Protein AF-A0A7J2T735-F1 (afdb_monomer_lite)

Secondary structure (DSSP, 8-state):
------------------GGGTHHHHHHHHHHTT--TTS-HHHHHHHHHHTT-HHHHTT----

Foldseek 3Di:
DDDDDDDDPPPDPPPQPADPCNLQQLLVVVVVVPDDPPDDSVVSSVVCVVVVVVVSVVSRDHD

Structure (mmCIF, N/CA/C/O backbone):
data_AF-A0A7J2T735-F1
#
_entry.id   AF-A0A7J2T735-F1
#
loop_
_atom_site.group_PDB
_atom_site.id
_atom_site.type_symbol
_atom_site.label_atom_id
_atom_site.label_alt_id
_atom_site.label_comp_id
_atom_site.label_asym_id
_atom_site.label_entity_id
_atom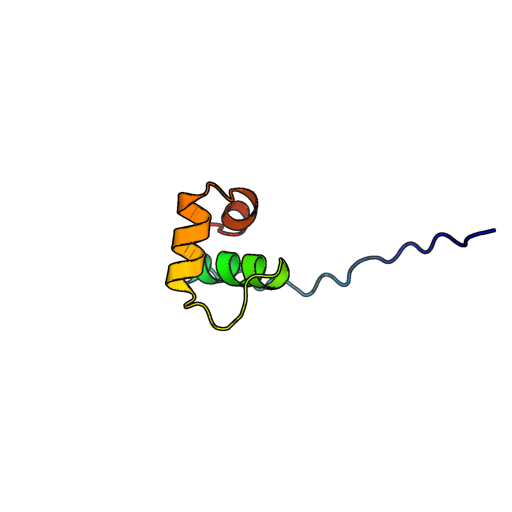_site.label_seq_id
_atom_site.pdbx_PDB_ins_code
_atom_site.Cartn_x
_atom_site.Cartn_y
_atom_site.Cartn_z
_atom_site.occupancy
_atom_site.B_iso_or_equiv
_atom_site.auth_seq_id
_atom_site.auth_comp_id
_atom_site.auth_asym_id
_atom_site.auth_atom_id
_atom_site.pdbx_PDB_model_num
ATOM 1 N N . MET A 1 1 ? 28.812 -29.195 -12.809 1.00 49.19 1 MET A N 1
ATOM 2 C CA . MET A 1 1 ? 28.039 -29.338 -11.556 1.00 49.19 1 MET A CA 1
ATOM 3 C C . MET A 1 1 ? 27.679 -27.948 -11.073 1.00 49.19 1 MET A C 1
ATOM 5 O O . MET A 1 1 ? 28.587 -27.145 -10.912 1.00 49.19 1 MET A O 1
ATOM 9 N N . HIS A 1 2 ? 26.396 -27.630 -10.922 1.00 65.69 2 HIS A N 1
ATOM 10 C CA . HIS A 1 2 ? 25.977 -26.377 -10.293 1.00 65.69 2 HIS A CA 1
ATOM 11 C C . HIS A 1 2 ? 25.659 -26.662 -8.828 1.00 65.69 2 HIS A C 1
ATOM 13 O O . HIS A 1 2 ? 24.909 -27.587 -8.525 1.00 65.69 2 HIS A O 1
ATOM 19 N N . GLU A 1 3 ? 26.305 -25.921 -7.934 1.00 75.00 3 GLU A N 1
ATOM 20 C CA . GLU A 1 3 ? 26.107 -26.025 -6.493 1.00 75.00 3 GLU A CA 1
ATOM 21 C C . GLU A 1 3 ? 24.795 -25.312 -6.134 1.00 75.00 3 GLU A C 1
ATOM 23 O O . GLU A 1 3 ? 24.658 -24.105 -6.337 1.00 75.00 3 GLU A O 1
ATOM 28 N N . ILE A 1 4 ? 23.802 -26.057 -5.647 1.00 75.56 4 ILE A N 1
ATOM 29 C CA . ILE A 1 4 ? 22.550 -25.472 -5.158 1.00 75.56 4 ILE A CA 1
ATOM 30 C C . ILE A 1 4 ? 22.820 -24.910 -3.759 1.00 75.56 4 ILE A C 1
ATOM 32 O O . ILE A 1 4 ? 23.053 -25.668 -2.820 1.00 75.56 4 ILE A O 1
ATOM 36 N N . ARG A 1 5 ? 22.776 -23.581 -3.607 1.00 74.44 5 ARG A N 1
ATOM 37 C CA . ARG A 1 5 ? 22.854 -22.911 -2.301 1.00 74.44 5 ARG A CA 1
ATOM 38 C C . ARG A 1 5 ? 21.456 -22.611 -1.770 1.00 74.44 5 ARG A C 1
ATOM 40 O O . ARG A 1 5 ? 20.714 -21.841 -2.371 1.00 74.44 5 ARG A O 1
ATOM 47 N N . ILE A 1 6 ? 21.122 -23.178 -0.613 1.00 71.62 6 ILE A N 1
ATOM 48 C CA . ILE A 1 6 ? 19.922 -22.800 0.141 1.00 71.62 6 ILE A CA 1
ATOM 49 C C . ILE A 1 6 ? 20.235 -21.502 0.887 1.00 71.62 6 ILE A C 1
ATOM 51 O O . ILE A 1 6 ? 20.923 -21.514 1.906 1.00 71.62 6 ILE A O 1
ATOM 55 N N . VAL A 1 7 ? 19.734 -20.380 0.376 1.00 74.75 7 VAL A N 1
ATOM 56 C CA . VAL A 1 7 ? 19.783 -19.090 1.071 1.00 74.75 7 VAL A CA 1
ATOM 57 C C . VAL A 1 7 ? 18.473 -18.937 1.835 1.00 74.75 7 VAL A C 1
ATOM 59 O O . VAL A 1 7 ? 17.414 -18.808 1.226 1.00 74.75 7 VAL A O 1
ATOM 62 N N . LYS A 1 8 ? 18.518 -18.983 3.171 1.00 51.75 8 LYS A N 1
ATOM 63 C CA . LYS A 1 8 ? 17.360 -18.562 3.969 1.00 51.75 8 LYS A CA 1
ATOM 64 C C . LYS A 1 8 ? 17.265 -17.037 3.868 1.00 51.75 8 LYS A C 1
ATOM 66 O O . LYS A 1 8 ? 18.267 -16.386 4.167 1.00 51.75 8 LYS A O 1
ATOM 71 N N . PRO A 1 9 ? 16.125 -16.463 3.445 1.00 52.34 9 PRO A N 1
ATOM 72 C CA . PRO A 1 9 ? 15.964 -15.021 3.472 1.00 52.34 9 PRO A CA 1
ATOM 73 C C . PRO A 1 9 ? 16.095 -14.548 4.918 1.00 52.34 9 PRO A C 1
ATOM 75 O O . PRO A 1 9 ? 15.555 -15.160 5.842 1.00 52.34 9 PRO A O 1
ATOM 78 N N . GLU A 1 10 ? 16.849 -13.475 5.112 1.00 51.28 10 GLU A N 1
ATOM 79 C CA . GLU A 1 10 ? 16.888 -12.782 6.388 1.00 51.28 10 GLU A CA 1
ATOM 80 C C . GLU A 1 10 ? 15.500 -12.167 6.604 1.00 51.28 10 GLU A C 1
ATOM 82 O O . GLU A 1 10 ? 15.123 -11.202 5.937 1.00 51.28 10 GLU A O 1
ATOM 87 N N . ILE A 1 11 ? 14.698 -12.779 7.481 1.00 49.22 11 ILE A N 1
ATOM 88 C CA . ILE A 1 11 ? 13.399 -12.233 7.873 1.00 49.22 11 ILE A CA 1
ATOM 89 C C . ILE A 1 11 ? 13.702 -11.028 8.757 1.00 49.22 11 ILE A C 1
ATOM 91 O O . ILE A 1 11 ? 13.878 -11.151 9.968 1.00 49.22 11 ILE A O 1
ATOM 95 N N . ARG A 1 12 ? 13.812 -9.852 8.135 1.00 47.59 12 ARG A N 1
ATOM 96 C CA . ARG A 1 12 ? 13.754 -8.588 8.864 1.00 47.59 12 ARG A CA 1
ATOM 97 C C . ARG A 1 12 ? 12.396 -8.558 9.541 1.00 47.59 12 ARG A C 1
ATOM 99 O O . ARG A 1 12 ? 11.388 -8.776 8.877 1.00 47.59 12 ARG A O 1
ATOM 106 N N . ASN A 1 13 ? 12.395 -8.395 10.861 1.00 42.03 13 ASN A N 1
ATOM 107 C CA . ASN A 1 13 ? 11.178 -8.332 11.657 1.00 42.03 13 ASN A CA 1
ATOM 108 C C . ASN A 1 13 ? 10.203 -7.373 10.969 1.00 42.03 13 ASN A C 1
ATOM 110 O O . ASN A 1 13 ? 10.472 -6.176 10.917 1.00 42.03 13 ASN A O 1
ATOM 114 N N . PHE A 1 14 ? 9.123 -7.910 10.398 1.00 51.50 14 PHE A N 1
ATOM 115 C CA . PHE A 1 14 ? 8.021 -7.100 9.904 1.00 51.50 14 PHE A CA 1
ATOM 116 C C . PHE A 1 14 ? 7.457 -6.390 11.128 1.00 51.50 14 PHE A C 1
ATOM 118 O O . PHE A 1 14 ? 6.805 -7.008 11.975 1.00 51.50 14 PHE A O 1
ATOM 125 N N . GLU A 1 15 ? 7.789 -5.114 11.281 1.00 51.81 15 GLU A N 1
ATOM 126 C CA . GLU A 1 15 ? 7.128 -4.276 12.259 1.00 51.81 15 GLU A CA 1
ATOM 127 C C . GLU A 1 15 ? 5.697 -4.107 11.754 1.00 51.81 15 GLU A C 1
ATOM 129 O O . GLU A 1 15 ? 5.436 -3.383 10.804 1.00 51.81 15 GLU A O 1
ATOM 134 N N . LEU A 1 16 ? 4.776 -4.888 12.320 1.00 54.94 16 LEU A N 1
ATOM 135 C CA . LEU A 1 16 ? 3.361 -4.818 11.978 1.00 54.94 16 LEU A CA 1
ATOM 136 C C . LEU A 1 16 ? 2.861 -3.403 12.278 1.00 54.94 16 LEU A C 1
ATOM 138 O O . LEU A 1 16 ? 2.571 -3.087 13.437 1.00 54.94 16 LEU A O 1
ATOM 142 N N . VAL A 1 17 ? 2.732 -2.570 11.246 1.00 57.75 17 VAL A N 1
ATOM 143 C CA . VAL A 1 17 ? 2.038 -1.288 11.351 1.00 57.75 17 VAL A CA 1
ATOM 144 C C . VAL A 1 17 ? 0.566 -1.600 11.604 1.00 57.75 17 VAL A C 1
ATOM 146 O O . VAL A 1 17 ? -0.149 -2.110 10.745 1.00 57.75 17 VAL A O 1
ATOM 149 N N . LYS A 1 18 ? 0.125 -1.360 12.840 1.00 60.75 18 LYS A N 1
ATOM 150 C CA . LYS A 1 18 ? -1.260 -1.557 13.285 1.00 60.75 18 LYS A CA 1
ATOM 151 C C . LYS A 1 18 ? -2.012 -0.230 13.256 1.00 60.75 18 LYS A C 1
ATOM 153 O O . LYS A 1 18 ? -1.413 0.833 13.389 1.00 60.75 18 LYS A O 1
ATOM 158 N N . GLY A 1 19 ? -3.339 -0.305 13.183 1.00 67.81 19 GLY A N 1
ATOM 159 C CA . GLY A 1 19 ? -4.210 0.869 13.265 1.00 67.81 19 GLY A CA 1
ATOM 160 C C . GLY A 1 19 ? -4.355 1.606 11.934 1.00 67.81 19 GLY A C 1
ATOM 161 O O . GLY A 1 19 ? -4.238 1.000 10.871 1.00 67.81 19 GLY A O 1
ATOM 162 N N . GLU A 1 20 ? -4.636 2.909 11.992 1.00 75.69 20 GLU A N 1
ATOM 163 C CA . GLU A 1 20 ? -5.027 3.730 10.831 1.00 75.69 20 GLU A CA 1
ATOM 164 C C . GLU A 1 20 ? -3.975 3.789 9.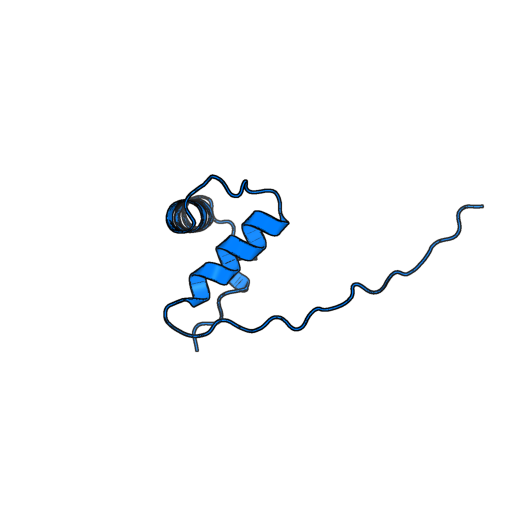713 1.00 75.69 20 GLU A C 1
ATOM 166 O O . GLU A 1 20 ? -4.320 4.067 8.570 1.00 75.69 20 GLU A O 1
ATOM 171 N N . GLU A 1 21 ? -2.712 3.471 10.007 1.00 81.38 21 GLU A N 1
ATOM 172 C CA . GLU A 1 21 ? -1.605 3.499 9.042 1.00 81.38 21 GLU A CA 1
ATOM 173 C C . GLU A 1 21 ? -1.260 2.122 8.448 1.00 81.38 21 GLU A C 1
ATOM 175 O O . GLU A 1 21 ? -0.330 2.016 7.651 1.00 81.38 21 GLU A O 1
ATOM 180 N N . ALA A 1 22 ? -2.004 1.059 8.780 1.00 79.44 22 ALA A N 1
ATOM 181 C CA . ALA A 1 22 ? -1.718 -0.303 8.309 1.00 79.44 22 ALA A CA 1
ATOM 182 C C . ALA A 1 22 ? -1.711 -0.435 6.771 1.00 79.44 22 ALA A C 1
ATOM 184 O O . ALA A 1 22 ? -1.042 -1.299 6.209 1.00 79.44 22 ALA A O 1
ATOM 185 N N . TRP A 1 23 ? -2.407 0.462 6.067 1.00 84.12 23 TRP A N 1
ATOM 186 C CA . TRP A 1 23 ? -2.403 0.527 4.604 1.00 84.12 23 TRP A CA 1
ATOM 187 C C . TRP A 1 23 ? -1.021 0.863 4.012 1.00 84.12 23 TRP A C 1
ATOM 189 O O . TRP A 1 23 ? -0.767 0.542 2.849 1.00 84.12 23 TRP A O 1
ATOM 199 N N . ARG A 1 24 ? -0.102 1.462 4.785 1.00 86.44 24 ARG A N 1
ATOM 200 C CA . ARG A 1 24 ? 1.261 1.768 4.318 1.00 86.44 24 ARG A CA 1
ATOM 201 C C . ARG A 1 24 ? 2.108 0.521 4.084 1.00 86.44 24 ARG A C 1
ATOM 203 O O . ARG A 1 24 ? 2.955 0.539 3.195 1.00 86.44 24 ARG A O 1
ATOM 210 N N . GLU A 1 25 ? 1.842 -0.577 4.791 1.00 84.25 25 GLU A N 1
ATOM 211 C CA . GLU A 1 25 ? 2.531 -1.859 4.562 1.00 84.25 25 GLU A CA 1
ATOM 212 C C . GLU A 1 25 ? 2.236 -2.429 3.172 1.00 84.25 25 GLU A C 1
ATOM 214 O O . GLU A 1 25 ? 3.117 -2.975 2.508 1.00 84.25 25 GLU A O 1
ATOM 219 N N . VAL A 1 26 ? 1.018 -2.215 2.668 1.00 84.25 26 VAL A N 1
ATOM 220 C CA . VAL A 1 26 ? 0.644 -2.579 1.292 1.00 84.25 26 VAL A CA 1
ATOM 221 C C . VAL A 1 26 ? 1.487 -1.803 0.287 1.00 84.25 26 VAL A C 1
ATOM 223 O O . VAL A 1 26 ? 1.977 -2.368 -0.689 1.00 84.25 26 VAL A O 1
ATOM 226 N N . VAL A 1 27 ? 1.691 -0.505 0.530 1.00 88.12 27 VAL A N 1
ATOM 227 C CA . VAL A 1 27 ? 2.511 0.359 -0.331 1.00 88.12 27 VAL A CA 1
ATOM 228 C C . VAL A 1 27 ? 3.982 -0.044 -0.266 1.00 88.12 27 VAL A C 1
ATOM 230 O O . VAL A 1 27 ? 4.648 -0.096 -1.299 1.00 88.12 27 VAL A O 1
ATOM 233 N N . TYR A 1 28 ? 4.488 -0.375 0.920 1.00 86.25 28 TYR A N 1
ATOM 234 C CA . TYR A 1 28 ? 5.838 -0.901 1.088 1.00 86.25 28 TYR A CA 1
ATOM 235 C C . TYR A 1 28 ? 6.036 -2.208 0.301 1.00 86.25 28 TYR A C 1
ATOM 237 O O . TYR A 1 28 ? 6.961 -2.306 -0.506 1.00 86.25 28 TYR A O 1
ATOM 245 N N . SER A 1 29 ? 5.122 -3.170 0.446 1.00 83.75 29 SER A N 1
ATOM 246 C CA . SER A 1 29 ? 5.142 -4.440 -0.296 1.00 83.75 29 SER A CA 1
ATOM 247 C C . SER A 1 29 ? 5.073 -4.225 -1.817 1.00 83.75 29 SER A C 1
ATOM 249 O O . SER A 1 29 ? 5.841 -4.810 -2.589 1.00 83.75 29 SER A O 1
ATOM 251 N N . ALA A 1 30 ? 4.229 -3.291 -2.261 1.00 86.69 30 ALA A N 1
ATOM 252 C CA . ALA A 1 30 ? 4.142 -2.874 -3.656 1.00 86.69 30 ALA A CA 1
ATOM 253 C C . ALA A 1 30 ? 5.468 -2.300 -4.193 1.00 86.69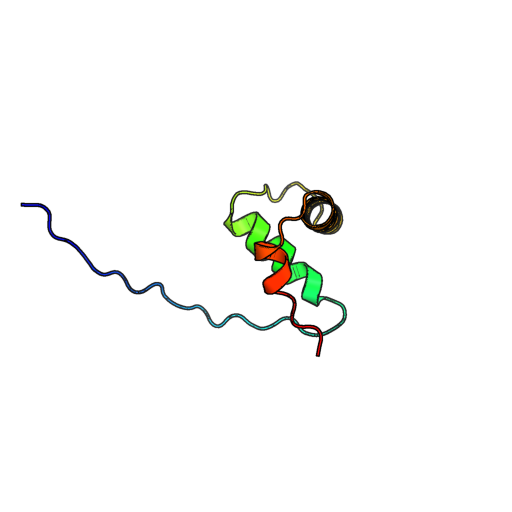 30 ALA A C 1
ATOM 255 O O . ALA A 1 30 ? 5.895 -2.651 -5.295 1.00 86.69 30 ALA A O 1
ATOM 256 N N . ARG A 1 31 ? 6.151 -1.450 -3.416 1.00 89.94 31 ARG A N 1
ATOM 257 C CA . ARG A 1 31 ? 7.463 -0.884 -3.779 1.00 89.94 31 ARG A CA 1
ATOM 258 C C . ARG A 1 31 ? 8.543 -1.954 -3.864 1.00 89.94 31 ARG A C 1
ATOM 260 O O . ARG A 1 31 ? 9.289 -1.982 -4.839 1.00 89.94 31 ARG A O 1
ATOM 267 N N . MET A 1 32 ? 8.568 -2.887 -2.911 1.00 85.69 32 MET A N 1
ATOM 268 C CA . MET A 1 32 ? 9.463 -4.052 -2.950 1.00 85.69 32 MET A CA 1
ATOM 269 C C . MET A 1 32 ? 9.256 -4.907 -4.209 1.00 85.69 32 MET A C 1
ATOM 271 O O . MET A 1 32 ? 10.192 -5.544 -4.686 1.00 85.69 32 MET A O 1
ATOM 275 N N . SER A 1 33 ? 8.046 -4.876 -4.770 1.00 84.25 33 SER A N 1
ATOM 276 C CA . SER A 1 33 ? 7.671 -5.576 -6.003 1.00 84.25 33 SER A CA 1
ATOM 277 C C . SER A 1 33 ? 7.898 -4.755 -7.283 1.00 84.25 33 SER A C 1
ATOM 279 O O . SER A 1 33 ? 7.586 -5.231 -8.373 1.00 84.25 33 SER A O 1
ATOM 281 N N . GLY A 1 34 ? 8.451 -3.538 -7.181 1.00 88.75 34 GLY A N 1
ATOM 282 C CA . GLY A 1 34 ? 8.865 -2.720 -8.326 1.00 88.75 34 GLY A CA 1
ATOM 283 C C . GLY A 1 34 ? 8.030 -1.465 -8.596 1.00 88.75 34 GLY A C 1
ATOM 284 O O . GLY A 1 34 ? 8.244 -0.816 -9.619 1.00 88.75 34 GLY A O 1
ATOM 285 N N . VAL A 1 35 ? 7.095 -1.087 -7.716 1.00 89.56 35 VAL A N 1
ATOM 286 C CA . VAL A 1 35 ? 6.389 0.200 -7.852 1.00 89.56 35 VAL A CA 1
ATOM 287 C C . VAL A 1 35 ? 7.355 1.371 -7.584 1.00 89.56 35 VAL A C 1
ATOM 289 O O . VAL A 1 35 ? 7.989 1.392 -6.528 1.00 89.56 35 VAL A O 1
ATOM 292 N N . PRO A 1 36 ? 7.466 2.369 -8.487 1.00 92.75 36 PRO A N 1
ATOM 293 C CA . PRO A 1 36 ? 8.379 3.500 -8.310 1.00 92.75 36 PRO A CA 1
ATOM 294 C C . PRO A 1 36 ? 8.055 4.386 -7.099 1.00 92.75 36 PRO A C 1
ATOM 296 O O . PRO A 1 36 ? 6.892 4.677 -6.818 1.00 92.75 36 PRO A O 1
ATOM 299 N N . GLU A 1 37 ? 9.091 4.925 -6.448 1.00 91.56 37 GLU A N 1
ATOM 300 C CA . GLU A 1 37 ? 8.945 5.831 -5.293 1.00 91.56 37 GLU A CA 1
ATOM 301 C C . GLU A 1 37 ? 8.300 7.182 -5.636 1.00 91.56 37 GLU A C 1
ATOM 303 O O . GLU A 1 37 ? 7.735 7.832 -4.762 1.00 91.56 37 GLU A O 1
ATOM 308 N N . GLY A 1 38 ? 8.333 7.592 -6.909 1.00 95.06 38 GLY A N 1
ATOM 309 C CA . GLY A 1 38 ? 7.739 8.852 -7.369 1.00 95.06 38 GLY A CA 1
ATOM 310 C C . GLY A 1 38 ? 6.205 8.876 -7.387 1.00 95.06 38 GLY A C 1
ATOM 311 O O . GLY A 1 38 ? 5.624 9.926 -7.655 1.00 95.06 38 GLY A O 1
ATOM 312 N N . ILE A 1 39 ? 5.538 7.746 -7.127 1.00 94.25 39 ILE A N 1
ATOM 313 C CA . ILE A 1 39 ? 4.074 7.665 -7.079 1.00 94.25 39 ILE A CA 1
ATOM 314 C C . ILE A 1 39 ? 3.599 7.896 -5.632 1.00 94.25 39 ILE A C 1
ATOM 316 O O . ILE A 1 39 ? 4.091 7.222 -4.721 1.00 94.25 39 ILE A O 1
ATOM 320 N N . PRO A 1 40 ? 2.625 8.800 -5.393 1.00 95.62 40 PRO A N 1
ATOM 321 C CA . PRO A 1 40 ? 2.079 9.031 -4.058 1.00 95.62 40 PRO A CA 1
ATOM 322 C C . PRO A 1 40 ? 1.502 7.757 -3.430 1.00 95.62 40 PRO A C 1
ATOM 324 O O . PRO A 1 40 ? 0.751 7.023 -4.071 1.00 95.62 40 PRO A O 1
ATOM 327 N N . GLU A 1 41 ? 1.786 7.528 -2.149 1.00 93.19 41 GLU A N 1
ATOM 328 C CA . GLU A 1 41 ? 1.436 6.285 -1.441 1.00 93.19 41 GLU A CA 1
ATOM 329 C C . GLU A 1 41 ? -0.063 5.973 -1.487 1.00 93.19 41 GLU A C 1
ATOM 331 O O . GLU A 1 41 ? -0.460 4.843 -1.768 1.00 93.19 41 GLU A O 1
ATOM 336 N N . G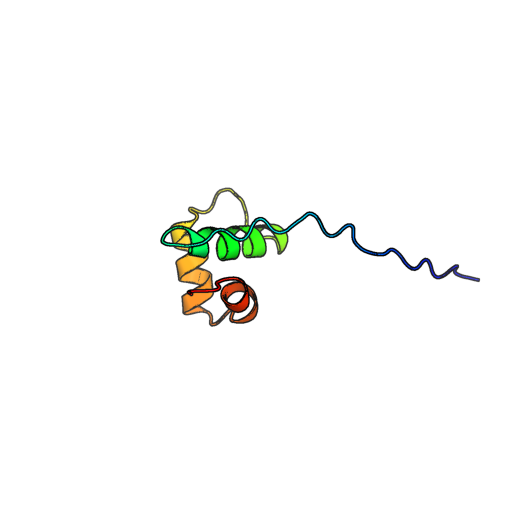LY A 1 42 ? -0.907 6.989 -1.290 1.00 90.88 42 GLY A N 1
ATOM 337 C CA . GLY A 1 42 ? -2.357 6.827 -1.371 1.00 90.88 42 GLY A CA 1
ATOM 338 C C . GLY A 1 42 ? -2.848 6.421 -2.765 1.00 90.88 42 GLY A C 1
ATOM 339 O O . GLY A 1 42 ? -3.826 5.686 -2.875 1.00 90.88 42 GLY A O 1
ATOM 340 N N . GLU A 1 43 ? -2.171 6.849 -3.834 1.00 94.19 43 GLU A N 1
ATOM 341 C CA . GLU A 1 43 ? -2.493 6.413 -5.199 1.00 94.19 43 GLU A CA 1
ATOM 342 C C . GLU A 1 43 ? -2.040 4.974 -5.446 1.00 94.19 43 GLU A C 1
ATOM 344 O O . GLU A 1 43 ? -2.788 4.197 -6.039 1.00 94.19 43 GLU A O 1
ATOM 349 N N . VAL A 1 44 ? -0.877 4.579 -4.916 1.00 92.69 44 VAL A N 1
ATOM 350 C CA . VAL A 1 44 ? -0.426 3.179 -4.951 1.00 92.69 44 VAL A CA 1
ATOM 351 C C . VAL A 1 44 ? -1.433 2.280 -4.238 1.00 92.69 44 VAL A C 1
ATOM 353 O O . VAL A 1 44 ? -1.868 1.284 -4.807 1.00 92.69 44 VAL A O 1
ATOM 356 N N . PHE A 1 45 ? -1.872 2.648 -3.033 1.00 89.38 45 PHE A N 1
ATOM 357 C CA . PHE A 1 45 ? -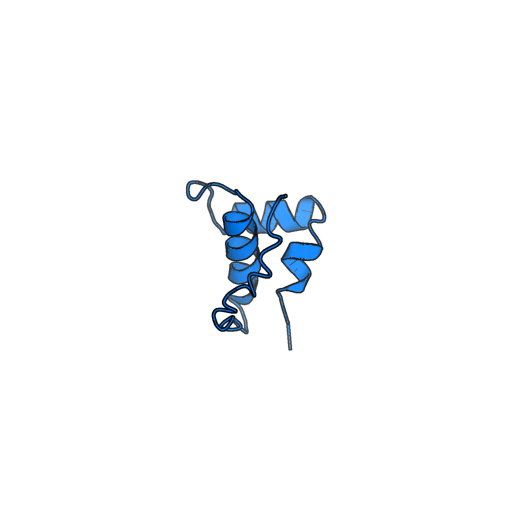2.851 1.860 -2.286 1.00 89.38 45 PHE A CA 1
ATOM 358 C C . PHE A 1 45 ? -4.186 1.732 -3.034 1.00 89.38 45 PHE A C 1
ATOM 360 O O . PHE A 1 45 ? -4.691 0.625 -3.220 1.00 89.38 45 PHE A O 1
ATOM 367 N N . LYS A 1 46 ? -4.731 2.845 -3.551 1.00 90.12 46 LYS A N 1
ATOM 368 C CA . LYS A 1 46 ? -5.948 2.821 -4.383 1.00 90.12 46 LYS A CA 1
ATOM 369 C C . LYS A 1 46 ? -5.776 1.934 -5.611 1.00 90.12 46 LYS A C 1
ATOM 371 O O . LYS A 1 46 ? -6.706 1.216 -5.970 1.00 90.12 46 LYS A O 1
ATOM 376 N N . MET A 1 47 ? -4.620 1.996 -6.269 1.00 90.50 47 MET A N 1
ATOM 377 C CA . MET A 1 47 ? -4.307 1.158 -7.422 1.00 90.50 47 MET A CA 1
ATOM 378 C C . MET A 1 47 ? -4.305 -0.326 -7.039 1.00 90.50 47 MET A C 1
ATOM 380 O O . MET A 1 47 ? -4.898 -1.118 -7.768 1.00 90.50 47 MET A O 1
ATOM 384 N N . MET A 1 48 ? -3.713 -0.696 -5.900 1.00 88.06 48 MET A N 1
ATOM 385 C CA . MET A 1 48 ? -3.697 -2.083 -5.417 1.00 88.06 48 MET A CA 1
ATOM 386 C C . MET A 1 48 ? -5.108 -2.612 -5.154 1.00 88.06 48 MET A C 1
ATOM 388 O O . MET A 1 48 ? -5.457 -3.684 -5.641 1.00 88.06 48 MET A O 1
ATOM 392 N N . VAL A 1 49 ? -5.947 -1.824 -4.474 1.00 84.00 49 VAL A N 1
ATOM 393 C CA . VAL A 1 49 ? -7.349 -2.186 -4.203 1.00 84.00 49 VAL A CA 1
ATOM 394 C C . VAL A 1 49 ? -8.160 -2.304 -5.497 1.00 84.00 49 VAL A C 1
ATOM 396 O O . VAL A 1 49 ? -8.897 -3.265 -5.680 1.00 84.00 49 VAL A O 1
ATOM 399 N N . ARG A 1 50 ? -8.024 -1.344 -6.421 1.00 87.31 50 ARG A N 1
ATOM 400 C CA . ARG A 1 50 ? -8.799 -1.317 -7.677 1.00 87.31 50 ARG A CA 1
ATOM 401 C C . ARG A 1 50 ? -8.491 -2.478 -8.615 1.00 87.31 50 ARG A C 1
ATOM 403 O O . ARG A 1 50 ? -9.364 -2.866 -9.381 1.00 87.31 50 ARG A O 1
ATOM 410 N N . ASN A 1 51 ? -7.257 -2.971 -8.591 1.00 87.25 51 ASN A N 1
ATOM 411 C CA . ASN A 1 51 ? -6.805 -4.049 -9.468 1.00 87.25 51 ASN A CA 1
ATOM 412 C C . ASN A 1 51 ? -6.797 -5.415 -8.768 1.00 87.25 51 ASN A C 1
ATOM 414 O O . ASN A 1 51 ? -6.225 -6.354 -9.308 1.00 87.25 51 ASN A O 1
ATOM 418 N N . ASP A 1 52 ? -7.412 -5.515 -7.585 1.00 81.00 52 ASP A N 1
ATOM 419 C CA . ASP A 1 52 ? -7.527 -6.757 -6.816 1.00 81.00 52 ASP A CA 1
ATOM 420 C C . ASP A 1 52 ? -6.173 -7.451 -6.578 1.00 81.00 52 ASP A C 1
ATOM 422 O O . ASP A 1 52 ? -6.025 -8.668 -6.691 1.00 81.00 52 ASP A O 1
ATOM 426 N N . TYR A 1 53 ? -5.144 -6.664 -6.235 1.00 81.56 53 TYR A N 1
ATOM 427 C CA . TYR A 1 53 ? -3.847 -7.187 -5.790 1.00 81.56 53 TYR A CA 1
ATOM 428 C C . TYR A 1 53 ? -3.956 -7.723 -4.354 1.00 81.56 53 TYR A C 1
ATOM 430 O O . TYR A 1 53 ? -3.321 -7.218 -3.425 1.00 81.56 53 TYR A O 1
ATOM 438 N N . GLY A 1 54 ? -4.787 -8.751 -4.170 1.00 70.12 54 GLY A N 1
ATOM 439 C CA . GLY A 1 54 ? -5.147 -9.317 -2.870 1.00 70.12 54 GLY A CA 1
ATOM 440 C C . GLY A 1 54 ? -3.943 -9.742 -2.034 1.00 70.12 54 GLY A C 1
ATOM 441 O O . GLY A 1 54 ? -3.909 -9.465 -0.839 1.00 70.12 54 GLY A O 1
ATOM 442 N N . SER A 1 55 ? -2.892 -10.276 -2.663 1.00 71.62 55 SER A N 1
ATOM 443 C CA . SER A 1 55 ? -1.663 -10.674 -1.964 1.00 71.62 55 SER A CA 1
ATOM 444 C C . SER A 1 55 ? -0.994 -9.518 -1.216 1.00 71.62 55 SER A C 1
ATOM 446 O O . SER A 1 55 ? -0.423 -9.729 -0.157 1.00 71.62 55 SER A O 1
ATOM 448 N N . ALA A 1 56 ? -1.072 -8.287 -1.736 1.00 69.81 56 ALA A N 1
ATOM 449 C CA . ALA A 1 56 ? -0.535 -7.109 -1.057 1.00 69.81 56 ALA A CA 1
ATOM 450 C C . ALA A 1 56 ? -1.44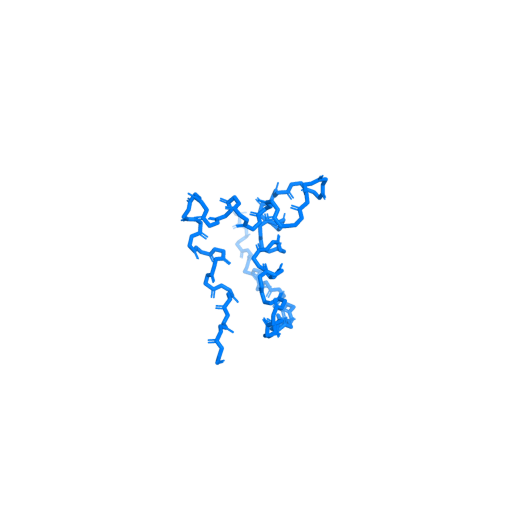4 -6.656 0.103 1.00 69.81 56 ALA A C 1
ATOM 452 O O . ALA A 1 56 ? -0.959 -6.096 1.083 1.00 69.81 56 ALA A O 1
ATOM 453 N N . LEU A 1 57 ? -2.751 -6.918 0.007 1.00 72.31 57 LEU A N 1
ATOM 454 C CA . LEU A 1 57 ? -3.753 -6.567 1.017 1.00 72.31 57 LEU A CA 1
ATOM 455 C C . LEU A 1 57 ? -3.774 -7.548 2.198 1.00 72.31 57 LEU A C 1
ATOM 457 O O . LEU A 1 57 ? -4.112 -7.143 3.305 1.00 72.31 57 LEU A O 1
ATOM 461 N N . GLU A 1 58 ? -3.352 -8.799 1.998 1.00 69.81 58 GLU A N 1
ATOM 462 C CA . GLU A 1 58 ? -3.208 -9.813 3.058 1.00 69.81 58 GLU A CA 1
ATOM 463 C C . GLU A 1 58 ? -2.216 -9.404 4.162 1.00 69.81 58 GLU A C 1
ATOM 465 O O . GLU A 1 58 ? -2.279 -9.910 5.282 1.00 69.81 58 GLU A O 1
ATOM 470 N N . HIS A 1 59 ? -1.329 -8.446 3.876 1.00 63.84 59 HIS A N 1
ATOM 471 C CA . HIS A 1 59 ? -0.420 -7.865 4.863 1.00 63.84 59 HIS A CA 1
ATOM 472 C C . HIS A 1 59 ? -1.132 -6.944 5.873 1.00 63.84 59 HIS A C 1
ATOM 474 O O . HIS A 1 59 ? -0.575 -6.651 6.933 1.00 63.84 59 HIS A O 1
ATOM 480 N N . VAL A 1 60 ? -2.358 -6.493 5.583 1.00 65.25 60 VAL A N 1
ATOM 481 C CA . VAL A 1 60 ? -3.141 -5.627 6.473 1.00 65.25 60 VAL A CA 1
ATOM 482 C C . VAL A 1 60 ? -3.929 -6.483 7.457 1.00 65.25 60 VAL A C 1
ATOM 484 O O . VAL A 1 60 ? -5.009 -6.987 7.159 1.00 65.25 60 VAL A O 1
ATOM 487 N N . ILE A 1 61 ? -3.416 -6.603 8.680 1.00 56.62 61 ILE A N 1
ATOM 488 C CA . ILE A 1 61 ? -4.148 -7.226 9.785 1.00 56.62 61 ILE A CA 1
ATOM 489 C C . ILE A 1 61 ? -4.916 -6.133 10.536 1.00 56.62 61 ILE A C 1
ATOM 491 O O . ILE A 1 61 ? -4.365 -5.470 11.418 1.00 56.62 61 ILE A O 1
ATOM 495 N N . ILE A 1 62 ? -6.197 -5.951 10.205 1.00 53.44 62 ILE A N 1
ATOM 496 C CA . ILE A 1 62 ? -7.122 -5.171 11.040 1.00 53.44 62 ILE A CA 1
ATOM 497 C C . ILE A 1 62 ? -7.547 -6.077 12.202 1.00 53.44 62 ILE A C 1
ATOM 499 O O . ILE A 1 62 ? -8.092 -7.156 11.973 1.00 53.44 62 ILE A O 1
ATOM 503 N N . LYS A 1 63 ? -7.229 -5.676 13.436 1.00 44.78 63 LYS A N 1
ATOM 504 C CA . LYS A 1 63 ? -7.567 -6.412 14.660 1.00 44.78 63 LYS A CA 1
ATOM 505 C C . LYS A 1 63 ? -8.735 -5.768 15.385 1.00 44.78 63 LYS A C 1
ATOM 507 O O . LYS A 1 63 ? -8.756 -4.519 15.421 1.00 44.78 63 LYS A O 1
#

Sequence (63 aa):
MHEIRIVKPEIRNFELVKGEEAWREVVYSARMSGVPEGIPEGEVFKMMVRNDYGSALEHVIIK

Radius of gyration: 14.84 Å; chains: 1; bounding box: 37×38×26 Å

pLDDT: mean 75.25, std 15.48, range [42.03, 95.62]